Protein AF-A0A537GEL9-F1 (afdb_monomer)

Mean predicted aligned error: 10.83 Å

Sequence (80 aa):
VARAFRAKLADESHRARLRVEAGRLRAALRRLAGVSATKRGFALVPRRAREVVVLAPPIEGEHAAVLAFLADGESWSSSA

Nearest PDB structures (foldseek):
  3rpu-assembly2_Z-2  TM=5.192E-01  e=4.610E+00  Escherichia coli K-12
  8pv3-assembly1_Cg  TM=2.484E-01  e=9.744E-01  Thermochaetoides thermophila DSM 1495

Structure (mmCIF, N/CA/C/O backbone):
data_AF-A0A537GEL9-F1
#
_entry.id   AF-A0A537GEL9-F1
#
loop_
_atom_site.group_PDB
_atom_site.id
_atom_site.type_symbol
_atom_site.label_atom_id
_atom_site.label_alt_id
_atom_site.label_comp_id
_atom_site.label_asym_id
_atom_site.label_entity_id
_atom_site.label_seq_id
_atom_site.pdbx_PDB_ins_code
_atom_site.Cartn_x
_atom_site.Cartn_y
_atom_site.Cartn_z
_atom_site.occupancy
_atom_site.B_iso_or_equiv
_atom_site.auth_seq_id
_atom_site.auth_comp_id
_atom_site.auth_asym_id
_atom_site.auth_atom_id
_atom_site.pdbx_PDB_model_num
ATOM 1 N N . VAL A 1 1 ? 3.453 1.583 -14.534 1.00 76.19 1 VAL A N 1
ATOM 2 C CA . VAL A 1 1 ? 4.516 0.559 -14.374 1.00 76.19 1 VAL A CA 1
ATOM 3 C C . VAL A 1 1 ? 5.875 1.223 -14.198 1.00 76.19 1 VAL A C 1
ATOM 5 O O . VAL A 1 1 ? 6.351 1.192 -13.078 1.00 76.19 1 VAL A O 1
ATOM 8 N N . ALA A 1 2 ? 6.431 1.909 -15.208 1.00 79.12 2 ALA A N 1
ATOM 9 C CA . ALA A 1 2 ? 7.746 2.578 -15.142 1.00 79.12 2 ALA A CA 1
ATOM 10 C C . ALA A 1 2 ? 7.987 3.378 -13.841 1.00 79.12 2 ALA A C 1
ATOM 12 O O . ALA A 1 2 ? 8.898 3.056 -13.083 1.00 79.12 2 ALA A O 1
ATOM 13 N N . ARG A 1 3 ? 7.080 4.312 -13.502 1.00 75.62 3 ARG A N 1
ATOM 14 C CA . ARG A 1 3 ? 7.120 5.106 -12.253 1.00 75.62 3 ARG A CA 1
ATOM 15 C C . ARG A 1 3 ? 7.205 4.269 -10.965 1.00 75.62 3 ARG A C 1
ATOM 17 O O . ARG A 1 3 ? 7.852 4.702 -10.024 1.00 75.62 3 ARG A O 1
ATOM 24 N N . ALA A 1 4 ? 6.582 3.088 -10.915 1.00 73.88 4 ALA A N 1
ATOM 25 C CA . ALA A 1 4 ? 6.586 2.230 -9.723 1.00 73.88 4 ALA A CA 1
ATOM 26 C C . ALA A 1 4 ? 7.939 1.533 -9.489 1.00 73.88 4 ALA A C 1
ATOM 28 O O . ALA A 1 4 ? 8.257 1.198 -8.356 1.00 73.88 4 ALA A O 1
ATOM 29 N N . PHE A 1 5 ? 8.740 1.355 -10.544 1.00 76.19 5 PHE A N 1
ATOM 30 C CA . PHE A 1 5 ? 10.078 0.752 -10.483 1.00 76.19 5 PHE A CA 1
ATOM 31 C C . PHE A 1 5 ? 11.206 1.760 -10.752 1.00 76.19 5 PHE A C 1
ATOM 33 O O . PHE A 1 5 ? 12.351 1.362 -10.923 1.00 76.19 5 PHE A O 1
ATOM 40 N N . ARG A 1 6 ? 10.886 3.063 -10.826 1.00 78.44 6 ARG A N 1
ATOM 41 C CA . ARG A 1 6 ? 11.807 4.156 -11.206 1.00 78.44 6 ARG A CA 1
ATOM 42 C C . ARG A 1 6 ? 12.570 3.906 -12.528 1.00 78.44 6 ARG A C 1
ATOM 44 O O . ARG A 1 6 ? 13.645 4.456 -12.740 1.00 78.44 6 ARG A O 1
ATOM 51 N N . ALA A 1 7 ? 12.009 3.095 -13.426 1.00 76.62 7 ALA A N 1
ATOM 52 C CA . ALA A 1 7 ? 12.639 2.702 -14.687 1.00 76.62 7 ALA A CA 1
ATOM 53 C C . ALA A 1 7 ? 12.374 3.728 -15.805 1.00 76.62 7 ALA A C 1
ATOM 55 O O . ALA A 1 7 ? 11.272 4.274 -15.887 1.00 76.62 7 ALA A O 1
ATOM 56 N N . LYS A 1 8 ? 13.349 3.943 -16.706 1.00 80.25 8 LYS A N 1
ATOM 57 C CA . LYS A 1 8 ? 13.193 4.814 -17.896 1.00 80.25 8 LYS A CA 1
ATOM 58 C C . LYS A 1 8 ? 12.097 4.321 -18.850 1.00 80.25 8 LYS A C 1
ATOM 60 O O . LYS A 1 8 ? 11.335 5.124 -19.374 1.00 80.25 8 LYS A O 1
ATOM 65 N N . LEU A 1 9 ? 12.004 3.007 -19.049 1.00 85.69 9 LEU A N 1
ATOM 66 C CA . LEU A 1 9 ? 10.973 2.339 -19.844 1.00 85.69 9 LEU A CA 1
ATOM 67 C C . LEU A 1 9 ? 10.494 1.093 -19.085 1.00 85.69 9 LEU A C 1
ATOM 69 O O . LEU A 1 9 ? 11.249 0.528 -18.299 1.00 85.69 9 LEU A O 1
ATOM 73 N N . ALA A 1 10 ? 9.244 0.673 -19.292 1.00 83.75 10 ALA A N 1
ATOM 74 C CA . ALA A 1 10 ? 8.692 -0.531 -18.670 1.00 83.75 10 ALA A CA 1
ATOM 75 C C . ALA A 1 10 ? 8.408 -1.631 -19.700 1.00 83.75 10 ALA A C 1
ATOM 77 O O . ALA A 1 10 ? 7.547 -1.471 -20.567 1.00 83.75 10 ALA A O 1
ATOM 78 N N . ASP A 1 11 ? 9.073 -2.769 -19.536 1.00 89.69 11 ASP A N 1
ATOM 79 C CA . ASP A 1 11 ? 8.866 -4.000 -20.307 1.00 89.69 11 ASP A CA 1
ATOM 80 C C . ASP A 1 11 ? 7.800 -4.930 -19.671 1.00 89.69 11 ASP A C 1
ATOM 82 O O . ASP A 1 11 ? 7.066 -4.545 -18.751 1.00 89.69 11 ASP A O 1
ATOM 86 N N . GLU A 1 12 ? 7.675 -6.161 -20.185 1.00 92.06 12 GLU A N 1
ATOM 87 C CA . GLU A 1 12 ? 6.778 -7.175 -19.612 1.00 92.06 12 GLU A CA 1
ATOM 88 C C . GLU A 1 12 ? 7.278 -7.732 -18.272 1.00 92.06 12 GLU A C 1
ATOM 90 O O . GLU A 1 12 ? 6.452 -8.002 -17.406 1.00 92.06 12 GLU A O 1
ATOM 95 N N . SER A 1 13 ? 8.587 -7.833 -18.031 1.00 89.50 13 SER A N 1
ATOM 96 C CA . SER A 1 13 ? 9.143 -8.275 -16.742 1.00 89.50 13 SER A CA 1
ATOM 97 C C . SER A 1 13 ? 8.729 -7.333 -15.607 1.00 89.50 13 SER A C 1
ATOM 99 O O . SER A 1 13 ? 8.283 -7.782 -14.549 1.00 89.50 13 SER A O 1
ATOM 101 N N . HIS A 1 14 ? 8.747 -6.019 -15.849 1.00 85.44 14 HI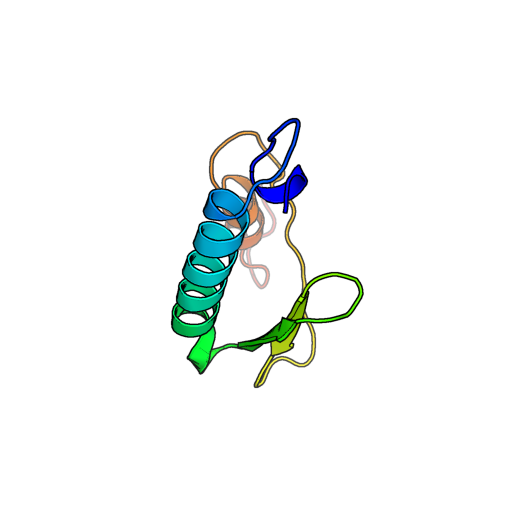S A N 1
ATOM 102 C CA . HIS A 1 14 ? 8.214 -5.019 -14.922 1.00 85.44 14 HIS A CA 1
ATOM 103 C C . HIS A 1 14 ? 6.692 -5.160 -14.727 1.00 85.44 14 HIS A C 1
ATOM 105 O O . HIS A 1 14 ? 6.185 -4.995 -13.614 1.00 85.44 14 HIS A O 1
ATOM 111 N N . ARG A 1 15 ? 5.930 -5.482 -15.785 1.00 89.69 15 ARG A N 1
ATOM 112 C CA . ARG A 1 15 ? 4.480 -5.739 -15.677 1.00 89.69 15 ARG A CA 1
ATOM 113 C C . ARG A 1 15 ? 4.189 -7.007 -14.874 1.00 89.69 15 ARG A C 1
ATOM 115 O O . ARG A 1 15 ? 3.331 -6.977 -13.994 1.00 89.69 15 ARG A O 1
ATOM 122 N N . ALA A 1 16 ? 4.914 -8.095 -15.122 1.00 90.88 16 ALA A N 1
ATOM 123 C CA . ALA A 1 16 ? 4.834 -9.342 -14.371 1.00 90.88 16 ALA A CA 1
ATOM 124 C C . ALA A 1 16 ? 5.166 -9.111 -12.891 1.00 90.88 16 ALA A C 1
ATOM 126 O O . ALA A 1 16 ? 4.369 -9.474 -12.023 1.00 90.88 16 ALA A O 1
ATOM 127 N N . ARG A 1 17 ? 6.263 -8.398 -12.595 1.00 87.62 17 ARG A N 1
ATOM 128 C CA . ARG A 1 17 ? 6.639 -8.048 -11.221 1.00 87.62 17 ARG A CA 1
ATOM 129 C C . ARG A 1 17 ? 5.558 -7.226 -10.520 1.00 87.62 17 ARG A C 1
ATOM 131 O O . ARG A 1 17 ? 5.209 -7.544 -9.387 1.00 87.62 17 ARG A O 1
ATOM 138 N N . LEU A 1 18 ? 4.958 -6.238 -11.195 1.00 87.62 18 LEU A N 1
ATOM 139 C CA . LEU A 1 18 ? 3.858 -5.454 -10.619 1.00 87.62 18 LEU A CA 1
ATOM 140 C C . LEU A 1 18 ? 2.644 -6.323 -10.266 1.00 87.62 18 LEU A C 1
ATOM 142 O O . LEU A 1 18 ? 2.031 -6.111 -9.222 1.00 87.62 18 LEU A O 1
ATOM 146 N N . ARG A 1 19 ? 2.296 -7.304 -11.112 1.00 91.50 19 ARG A N 1
ATOM 147 C CA . ARG A 1 19 ? 1.198 -8.245 -10.833 1.00 91.50 19 ARG A CA 1
ATOM 148 C C . ARG A 1 19 ? 1.499 -9.102 -9.597 1.00 91.50 19 ARG A C 1
ATOM 150 O O . ARG A 1 19 ? 0.607 -9.264 -8.767 1.00 91.50 19 ARG A O 1
ATOM 157 N N . VAL A 1 20 ? 2.740 -9.577 -9.441 1.00 93.44 20 VAL A N 1
ATOM 158 C CA . VAL A 1 20 ? 3.189 -10.345 -8.261 1.00 93.44 20 VAL A CA 1
ATOM 159 C C . VAL A 1 20 ? 3.102 -9.511 -6.982 1.00 93.44 20 VAL A C 1
ATOM 161 O O . VAL A 1 20 ? 2.448 -9.939 -6.031 1.00 93.44 20 VAL A O 1
ATOM 164 N N . GLU A 1 21 ? 3.682 -8.306 -6.949 1.00 91.00 21 GLU A N 1
ATOM 165 C CA . GLU A 1 21 ? 3.642 -7.473 -5.735 1.00 91.00 21 GLU A CA 1
ATOM 166 C C . GLU A 1 21 ? 2.220 -7.006 -5.398 1.00 91.00 21 GLU A C 1
ATOM 168 O O . GLU A 1 21 ? 1.821 -7.025 -4.236 1.00 91.00 21 GLU A O 1
ATOM 173 N N . ALA A 1 22 ? 1.395 -6.687 -6.402 1.00 89.75 22 ALA A N 1
ATOM 174 C CA . ALA A 1 22 ? -0.021 -6.394 -6.183 1.00 89.75 22 ALA A CA 1
ATOM 175 C C . ALA A 1 22 ? -0.815 -7.624 -5.692 1.00 89.75 22 ALA A C 1
ATOM 177 O O . ALA A 1 22 ? -1.844 -7.474 -5.032 1.00 89.75 22 ALA A O 1
ATOM 178 N N . GLY A 1 23 ? -0.375 -8.845 -6.011 1.00 94.88 23 GLY A N 1
ATOM 179 C CA . GLY A 1 23 ? -0.904 -10.084 -5.437 1.00 94.88 23 GLY A CA 1
ATOM 180 C C . GLY A 1 23 ? -0.543 -10.222 -3.956 1.00 94.88 23 GLY A C 1
ATOM 181 O O . GLY A 1 23 ? -1.433 -10.400 -3.123 1.00 94.88 23 GLY A O 1
ATOM 182 N N . ARG A 1 24 ? 0.741 -10.046 -3.613 1.00 94.88 24 ARG A N 1
ATOM 183 C CA . ARG A 1 24 ? 1.228 -10.074 -2.221 1.00 94.88 24 ARG A CA 1
ATOM 184 C C . ARG A 1 24 ? 0.558 -9.010 -1.351 1.00 94.88 24 ARG A C 1
ATOM 186 O O . ARG A 1 24 ? 0.077 -9.334 -0.269 1.00 94.88 24 ARG A O 1
ATOM 193 N N . LEU A 1 25 ? 0.431 -7.778 -1.851 1.00 91.94 25 LEU A N 1
ATOM 194 C CA . LEU A 1 25 ? -0.250 -6.682 -1.156 1.00 91.94 25 LEU A CA 1
ATOM 195 C C . LEU A 1 25 ? -1.713 -7.027 -0.829 1.00 91.94 25 LEU A C 1
ATOM 197 O O . LEU A 1 25 ? -2.163 -6.810 0.294 1.00 91.94 25 LEU A O 1
ATOM 201 N N . ARG A 1 26 ? -2.453 -7.620 -1.778 1.00 95.56 26 ARG A N 1
ATOM 202 C CA . ARG A 1 26 ? -3.832 -8.087 -1.538 1.00 95.56 26 ARG A CA 1
ATOM 203 C C . ARG A 1 26 ? -3.904 -9.202 -0.500 1.00 95.56 26 ARG A C 1
ATOM 205 O O . ARG A 1 26 ? -4.852 -9.226 0.279 1.00 95.56 26 ARG A O 1
ATOM 212 N N . ALA A 1 27 ? -2.935 -10.118 -0.491 1.00 96.00 27 ALA A N 1
ATOM 213 C CA . ALA A 1 27 ? -2.875 -11.191 0.496 1.00 96.00 27 ALA A CA 1
ATOM 214 C C . ALA A 1 27 ? -2.625 -10.637 1.910 1.00 96.00 27 ALA A C 1
ATOM 216 O O . ALA A 1 27 ? -3.371 -10.978 2.829 1.00 96.00 27 ALA A O 1
ATOM 217 N N . ALA A 1 28 ? -1.652 -9.730 2.059 1.00 94.38 28 ALA A N 1
ATOM 218 C CA . ALA A 1 28 ? -1.327 -9.070 3.324 1.00 94.38 28 ALA A CA 1
ATOM 219 C C . ALA A 1 28 ? -2.504 -8.240 3.868 1.00 94.38 28 ALA A C 1
ATOM 221 O O . ALA A 1 28 ? -2.900 -8.390 5.022 1.00 94.38 28 ALA A O 1
ATOM 222 N N . LEU A 1 29 ? -3.137 -7.423 3.019 1.00 92.25 29 LEU A N 1
ATOM 223 C CA . LEU A 1 29 ? -4.247 -6.557 3.428 1.00 92.25 29 LEU A CA 1
ATOM 224 C C . LEU 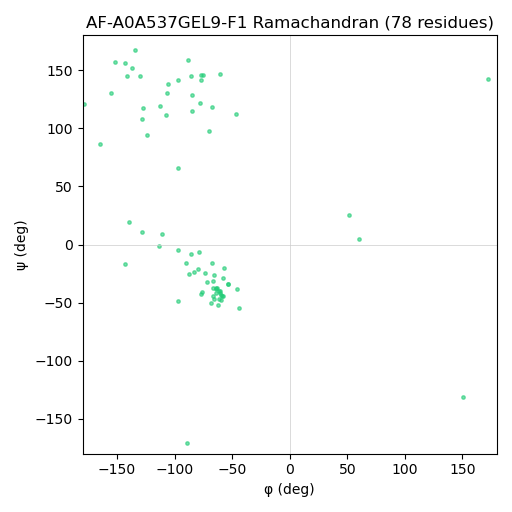A 1 29 ? -5.595 -7.282 3.568 1.00 92.25 29 LEU A C 1
ATOM 226 O O . LEU A 1 29 ? -6.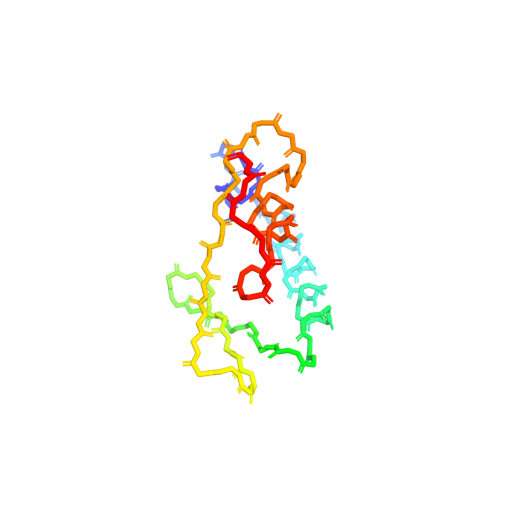545 -6.675 4.057 1.00 92.25 29 LEU A O 1
ATOM 230 N N . ARG A 1 30 ? -5.701 -8.570 3.199 1.00 94.12 30 ARG A N 1
ATOM 231 C CA . ARG A 1 30 ? -6.969 -9.304 2.993 1.00 94.12 30 ARG A CA 1
ATOM 232 C C . ARG A 1 30 ? -8.024 -9.115 4.089 1.00 94.12 30 ARG A C 1
ATOM 234 O O . ARG A 1 30 ? -9.211 -9.067 3.758 1.00 94.12 30 ARG A O 1
ATOM 241 N N . ARG A 1 31 ? -7.624 -9.043 5.367 1.00 93.06 31 ARG A N 1
ATOM 242 C CA . ARG A 1 31 ? -8.535 -8.876 6.524 1.00 93.06 31 ARG A CA 1
ATOM 243 C C . ARG A 1 31 ? -8.935 -7.418 6.795 1.00 93.06 31 ARG A C 1
ATOM 245 O O . ARG A 1 31 ? -9.987 -7.201 7.386 1.00 93.06 31 ARG A O 1
ATOM 252 N N . LEU A 1 32 ? -8.132 -6.451 6.352 1.00 90.44 32 LEU A N 1
ATOM 253 C CA . LEU A 1 32 ? -8.300 -5.015 6.598 1.00 90.44 32 LEU A CA 1
ATOM 254 C C . LEU A 1 32 ? -9.006 -4.318 5.424 1.00 90.44 32 LEU A C 1
ATOM 256 O O . LEU A 1 32 ? -9.992 -3.604 5.620 1.00 90.44 32 LEU A O 1
ATOM 260 N N . ALA A 1 33 ? -8.535 -4.567 4.198 1.00 93.00 33 ALA A N 1
ATOM 261 C CA . ALA A 1 33 ? -8.992 -3.897 2.984 1.00 93.00 33 ALA A CA 1
ATOM 262 C C . ALA A 1 33 ? -8.850 -4.775 1.723 1.00 93.00 33 ALA A C 1
ATOM 264 O O . ALA A 1 33 ? -8.038 -5.698 1.661 1.00 93.00 33 ALA A O 1
ATOM 265 N N . GLY A 1 34 ? -9.634 -4.467 0.691 1.00 93.69 34 GLY A N 1
ATOM 266 C CA . GLY A 1 34 ? -9.380 -4.895 -0.685 1.00 93.69 34 GLY A CA 1
ATOM 267 C C . GLY A 1 34 ? -8.478 -3.903 -1.429 1.00 93.69 34 GLY A C 1
ATOM 268 O O . GLY A 1 34 ? -8.406 -2.733 -1.061 1.00 93.69 34 GLY A O 1
ATOM 269 N N . VAL A 1 35 ? -7.821 -4.359 -2.502 1.00 93.75 35 VAL A N 1
ATOM 270 C CA . VAL A 1 35 ? -7.082 -3.490 -3.439 1.00 93.75 35 VAL A CA 1
ATOM 271 C C . VAL A 1 35 ? -7.532 -3.783 -4.869 1.00 93.75 35 VAL A C 1
ATOM 273 O O . VAL A 1 35 ? -7.193 -4.824 -5.443 1.00 93.75 35 VAL A O 1
ATOM 276 N N . SER A 1 36 ? -8.287 -2.859 -5.456 1.00 91.56 36 SER A N 1
ATOM 277 C CA . SER A 1 36 ? -8.907 -3.009 -6.780 1.00 91.56 36 SER A CA 1
ATOM 278 C C . SER A 1 36 ? -8.178 -2.173 -7.826 1.00 91.56 36 SER A C 1
ATOM 280 O O . SER A 1 36 ? -7.802 -1.035 -7.560 1.00 91.56 36 SER A O 1
ATOM 282 N N . ALA A 1 37 ? -7.961 -2.722 -9.023 1.00 90.69 37 ALA A N 1
ATOM 283 C CA . ALA A 1 37 ? -7.381 -1.962 -10.131 1.00 90.69 37 ALA A CA 1
ATOM 284 C C . ALA A 1 37 ? -8.418 -0.998 -10.732 1.00 90.69 37 ALA A C 1
ATOM 286 O O . ALA A 1 37 ? -9.604 -1.313 -10.794 1.00 90.69 37 ALA A O 1
ATOM 287 N N . THR A 1 38 ? -7.970 0.166 -11.197 1.00 89.69 38 THR A N 1
ATOM 288 C CA . THR A 1 38 ? -8.794 1.175 -11.877 1.00 89.69 38 THR A CA 1
ATOM 289 C C . THR A 1 38 ? -8.069 1.689 -13.121 1.00 89.69 38 THR A C 1
ATOM 291 O O . THR A 1 38 ? -6.859 1.509 -13.260 1.00 89.69 38 THR A O 1
ATOM 294 N N . LYS A 1 39 ? -8.772 2.415 -14.002 1.00 86.75 39 LYS A N 1
ATOM 295 C CA . LYS A 1 39 ? -8.156 3.068 -15.178 1.00 86.75 39 LYS A CA 1
ATOM 296 C C . LYS A 1 39 ? -7.016 4.043 -14.823 1.00 86.75 39 LYS A C 1
ATOM 298 O O . LYS A 1 39 ? -6.210 4.356 -15.690 1.00 86.75 39 LYS A O 1
ATOM 303 N N . ARG A 1 40 ? -6.951 4.537 -13.576 1.00 83.19 40 ARG A N 1
ATOM 304 C CA . ARG A 1 40 ? -5.976 5.545 -13.112 1.00 83.19 40 ARG A CA 1
ATOM 305 C C . ARG A 1 40 ? -4.970 5.023 -12.073 1.00 83.19 40 ARG A C 1
ATOM 307 O O . ARG A 1 40 ? -4.105 5.781 -11.651 1.00 83.19 40 ARG A O 1
ATOM 314 N N . GLY A 1 41 ? -5.057 3.759 -11.649 1.00 85.62 41 GLY A N 1
ATOM 315 C CA . GLY A 1 41 ? -4.202 3.207 -10.592 1.00 85.62 41 GLY A CA 1
ATOM 316 C C . GLY A 1 41 ? -4.889 2.100 -9.797 1.00 85.62 41 GLY A C 1
ATOM 317 O O . GLY A 1 41 ? -5.488 1.199 -10.378 1.00 85.62 41 GLY A O 1
ATOM 318 N N . PHE A 1 42 ? -4.833 2.177 -8.467 1.00 86.94 42 PHE A N 1
ATOM 319 C CA . PHE A 1 42 ? -5.476 1.223 -7.560 1.00 86.94 42 PHE A CA 1
ATOM 320 C C . PHE A 1 42 ? -6.302 1.955 -6.498 1.00 86.94 42 PHE A C 1
ATOM 322 O O . PHE A 1 42 ? -5.910 3.029 -6.052 1.00 86.94 42 PHE A O 1
ATOM 329 N N . ALA A 1 43 ? -7.426 1.365 -6.097 1.00 90.50 43 ALA A N 1
ATOM 330 C CA . ALA A 1 43 ? -8.256 1.824 -4.991 1.00 90.50 43 ALA A CA 1
ATOM 331 C C . ALA A 1 43 ? -8.087 0.885 -3.789 1.00 90.50 43 ALA A C 1
ATOM 333 O O . ALA A 1 43 ? -8.202 -0.335 -3.941 1.00 90.50 43 ALA A O 1
ATOM 334 N N . LEU A 1 44 ? -7.836 1.458 -2.611 1.00 90.12 44 LEU A N 1
ATOM 335 C CA . LEU A 1 44 ? -7.903 0.762 -1.327 1.00 90.12 44 LEU A CA 1
ATOM 336 C C . LEU A 1 44 ? -9.358 0.788 -0.839 1.00 90.12 44 LEU A C 1
ATOM 338 O O . LEU A 1 44 ? -9.973 1.849 -0.813 1.00 90.12 44 LEU A O 1
ATOM 342 N N . VAL A 1 45 ? -9.909 -0.368 -0.474 1.00 91.62 45 VAL A N 1
ATOM 343 C CA . VAL A 1 45 ? -11.322 -0.517 -0.086 1.00 91.62 45 VAL A CA 1
ATOM 344 C C . VAL A 1 45 ? -11.394 -1.127 1.318 1.00 91.62 45 VAL A C 1
ATOM 346 O O . VAL A 1 45 ? -11.313 -2.353 1.440 1.00 91.62 45 VAL A O 1
ATOM 349 N N . PRO A 1 46 ? -11.489 -0.321 2.391 1.00 91.38 46 PRO A N 1
ATOM 350 C CA . PRO A 1 46 ? -11.576 -0.829 3.758 1.00 91.38 46 PRO A CA 1
ATOM 351 C C . PRO A 1 46 ? -12.805 -1.711 3.963 1.00 91.38 46 PRO A C 1
ATOM 353 O O . PRO A 1 46 ? -13.864 -1.466 3.393 1.00 91.38 46 PRO A O 1
ATOM 356 N N . ARG A 1 47 ? -12.683 -2.731 4.817 1.00 88.69 47 ARG A N 1
ATOM 357 C CA . ARG A 1 47 ? -13.811 -3.621 5.143 1.00 88.69 47 ARG A CA 1
ATOM 358 C C . ARG A 1 47 ? -14.682 -3.136 6.300 1.00 88.69 47 ARG A C 1
ATOM 360 O O . ARG A 1 47 ? -15.816 -3.586 6.418 1.00 88.69 47 ARG A O 1
ATOM 367 N N . ARG A 1 48 ? -14.118 -2.328 7.204 1.00 83.94 48 ARG A N 1
ATOM 368 C CA . ARG A 1 48 ? -14.754 -1.918 8.475 1.00 83.94 48 ARG A CA 1
ATOM 369 C C . ARG A 1 48 ? -14.461 -0.476 8.904 1.00 83.94 48 ARG A C 1
ATOM 371 O O . ARG A 1 48 ? -15.162 0.032 9.771 1.00 83.94 48 ARG A O 1
ATOM 378 N N . ALA A 1 49 ? -13.437 0.167 8.343 1.00 76.38 49 ALA A N 1
ATOM 379 C CA . ALA A 1 49 ? -13.119 1.555 8.666 1.00 76.38 49 ALA A CA 1
ATOM 380 C C . ALA A 1 49 ? -14.097 2.503 7.958 1.00 76.38 49 ALA A C 1
ATOM 382 O O . ALA A 1 49 ? -14.452 2.264 6.803 1.00 76.38 49 ALA A O 1
ATOM 383 N N . ARG A 1 50 ? -14.507 3.574 8.646 1.00 71.44 50 ARG A N 1
ATOM 384 C CA . ARG A 1 50 ? -15.312 4.658 8.054 1.00 71.44 50 ARG A CA 1
ATOM 385 C C . ARG A 1 50 ? -14.465 5.647 7.246 1.00 71.44 50 ARG A C 1
ATOM 387 O O . ARG A 1 50 ? -15.000 6.322 6.378 1.00 71.44 50 ARG A O 1
ATOM 394 N N . GLU A 1 51 ? -13.163 5.694 7.512 1.00 74.94 51 GLU A N 1
ATOM 395 C CA . GLU A 1 51 ? -12.218 6.643 6.929 1.00 74.94 51 GLU A CA 1
ATOM 396 C C . GLU A 1 51 ? -10.858 5.971 6.676 1.00 74.94 51 GLU A C 1
ATOM 398 O O . GLU A 1 51 ? -10.530 4.952 7.291 1.00 74.94 51 GLU A O 1
ATOM 403 N N . VAL A 1 52 ? -10.079 6.524 5.743 1.00 76.81 52 VAL A N 1
ATOM 404 C CA . VAL A 1 52 ? -8.700 6.115 5.444 1.00 76.81 52 VAL A CA 1
ATOM 405 C C . VAL A 1 52 ? -7.817 7.346 5.492 1.00 76.81 52 VAL A C 1
ATOM 407 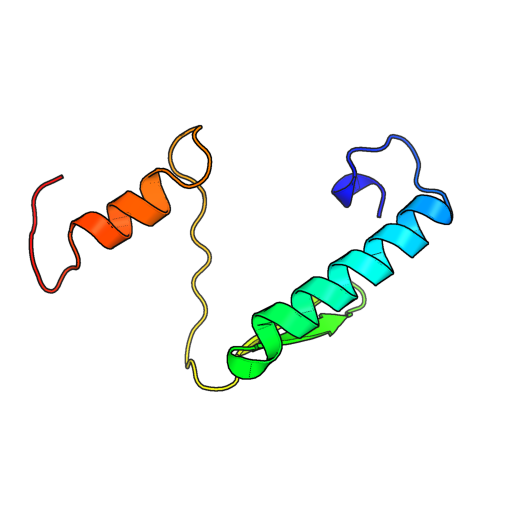O O . VAL A 1 52 ? -7.955 8.233 4.653 1.00 76.81 52 VAL A O 1
ATOM 410 N N . VAL A 1 53 ? -6.860 7.353 6.414 1.00 77.88 53 VAL A N 1
ATOM 411 C CA . VAL A 1 53 ? -5.796 8.359 6.458 1.00 77.88 53 VAL A CA 1
ATOM 412 C C . VAL A 1 53 ? -4.535 7.821 5.781 1.00 77.88 53 VAL A C 1
ATOM 414 O O . VAL A 1 53 ? -4.201 6.641 5.905 1.00 77.88 53 VAL A O 1
ATOM 417 N N . VAL A 1 54 ? -3.835 8.684 5.044 1.00 71.69 54 VAL A N 1
ATOM 418 C CA . VAL A 1 54 ? -2.520 8.381 4.463 1.00 71.69 54 VAL A CA 1
ATOM 419 C C . VAL A 1 54 ? -1.480 9.161 5.250 1.00 71.69 54 VAL A C 1
ATOM 421 O O . VAL A 1 54 ? -1.430 10.384 5.166 1.00 71.69 54 VAL A O 1
ATOM 424 N N . LEU A 1 55 ? -0.645 8.448 5.999 1.00 66.12 55 LEU A N 1
ATOM 425 C CA . LEU A 1 55 ? 0.474 9.044 6.718 1.00 66.12 55 LEU A CA 1
ATOM 426 C C . LEU A 1 55 ? 1.670 9.151 5.760 1.00 66.12 55 LEU A C 1
ATOM 428 O O . LEU A 1 55 ? 2.183 8.135 5.286 1.00 66.12 55 LEU A O 1
ATOM 432 N N . ALA A 1 56 ? 2.095 10.374 5.443 1.00 53.28 56 ALA A N 1
ATOM 433 C CA . ALA A 1 56 ? 3.353 10.613 4.738 1.00 53.28 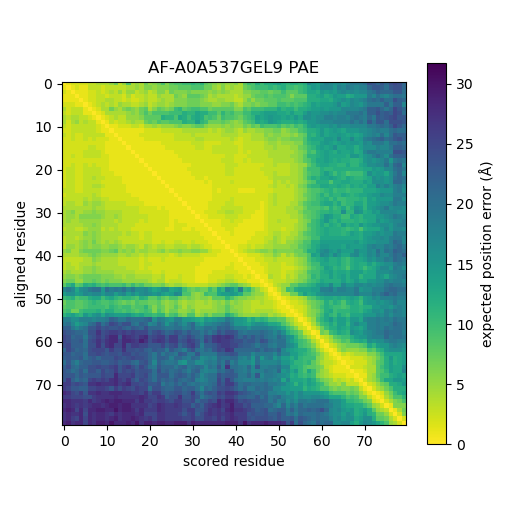56 ALA A CA 1
ATOM 434 C C . ALA A 1 56 ? 4.534 10.471 5.723 1.00 53.28 56 ALA A C 1
ATOM 436 O O . ALA A 1 56 ? 4.355 10.838 6.883 1.00 53.28 56 ALA A O 1
ATOM 437 N N . PRO A 1 57 ? 5.721 9.975 5.315 1.00 51.25 57 PRO A N 1
ATOM 438 C CA . PRO A 1 57 ? 6.884 9.878 6.202 1.00 51.25 57 PRO A CA 1
ATOM 439 C C . PRO A 1 57 ? 7.396 11.285 6.567 1.00 51.25 57 PRO A C 1
ATOM 441 O O . PRO A 1 57 ? 7.801 12.007 5.656 1.00 51.25 57 PRO A O 1
ATOM 444 N N . PRO A 1 58 ? 7.407 11.694 7.850 1.00 52.06 58 PRO A N 1
ATOM 445 C CA . PRO A 1 58 ? 7.831 13.052 8.221 1.00 52.06 58 PRO A CA 1
ATOM 446 C C . PRO A 1 58 ? 9.350 13.232 8.410 1.00 52.06 58 PRO A C 1
ATOM 448 O O . PRO A 1 58 ? 9.805 14.356 8.586 1.00 52.06 58 PRO A O 1
ATOM 451 N N . ILE A 1 59 ? 10.137 12.148 8.391 1.00 56.00 59 ILE A N 1
ATOM 452 C CA . ILE A 1 59 ? 11.605 12.147 8.541 1.00 56.00 59 ILE A CA 1
ATOM 453 C C . ILE A 1 59 ? 12.186 11.097 7.577 1.00 56.00 59 ILE A C 1
ATOM 455 O O . ILE A 1 59 ? 11.571 10.046 7.378 1.00 56.00 59 ILE A O 1
ATOM 459 N N . GLU A 1 60 ? 13.367 11.347 6.998 1.00 52.72 60 GLU A N 1
ATOM 460 C CA . GLU A 1 60 ? 14.112 10.326 6.248 1.00 52.72 60 GLU A CA 1
ATOM 461 C C . GLU A 1 60 ? 14.664 9.246 7.195 1.00 52.72 60 GLU A C 1
ATOM 463 O O . GLU A 1 60 ? 15.693 9.394 7.847 1.00 52.72 60 GLU A O 1
ATOM 468 N N . GLY A 1 61 ? 13.921 8.147 7.278 1.00 61.50 61 GLY A N 1
ATOM 469 C CA . GLY A 1 61 ? 14.180 6.968 8.097 1.00 61.50 61 GLY A CA 1
ATOM 470 C C . GLY A 1 61 ? 12.954 6.064 7.994 1.00 61.50 61 GLY A C 1
ATOM 471 O O . GLY A 1 61 ? 11.839 6.573 7.895 1.00 61.50 61 GLY A O 1
ATOM 472 N N . GLU A 1 62 ? 13.133 4.740 7.954 1.00 53.91 62 GLU A N 1
ATOM 473 C CA . GLU A 1 62 ? 12.211 3.852 7.217 1.00 53.91 62 GLU A CA 1
ATOM 474 C C . GLU A 1 62 ? 10.715 4.000 7.589 1.00 53.91 62 GLU A C 1
ATOM 476 O O . GLU A 1 62 ? 9.870 3.954 6.694 1.00 53.91 62 GLU A O 1
ATOM 481 N N . HIS A 1 63 ? 10.382 4.302 8.858 1.00 55.34 63 HIS A N 1
ATOM 482 C CA . HIS A 1 63 ? 9.007 4.592 9.322 1.00 55.34 63 HIS A CA 1
ATOM 483 C C . HIS A 1 63 ? 8.876 5.748 10.354 1.00 55.34 63 HIS A C 1
ATOM 485 O O . HIS A 1 63 ? 7.870 5.854 11.060 1.00 55.34 63 HIS A O 1
ATOM 491 N N . ALA A 1 64 ? 9.877 6.630 10.457 1.00 53.97 64 ALA A N 1
ATOM 492 C CA . ALA A 1 64 ? 10.222 7.365 11.687 1.00 53.97 64 ALA A CA 1
ATOM 493 C C . ALA A 1 64 ? 9.149 8.257 12.359 1.00 53.97 64 ALA A C 1
ATOM 495 O O . ALA A 1 64 ? 9.200 8.396 13.576 1.00 53.97 64 ALA A O 1
ATOM 496 N N . ALA A 1 65 ? 8.175 8.837 11.646 1.00 44.50 65 ALA A N 1
ATOM 497 C CA . ALA A 1 65 ? 7.137 9.66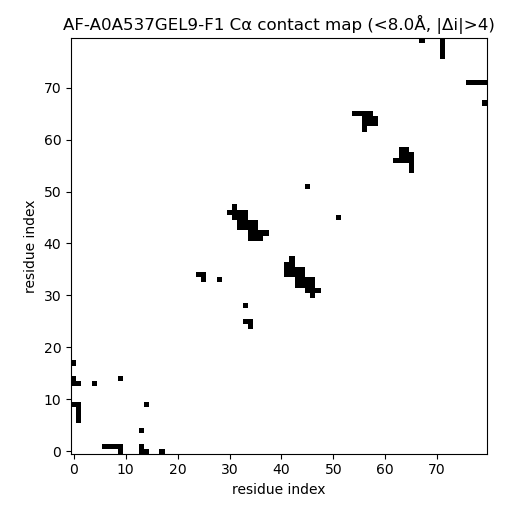4 12.292 1.00 44.50 65 ALA A CA 1
ATOM 498 C C . ALA A 1 65 ? 5.670 9.307 11.950 1.00 44.50 65 ALA A C 1
ATOM 500 O O . ALA A 1 65 ? 4.742 9.941 12.444 1.00 44.50 65 ALA A O 1
ATOM 501 N N . VAL A 1 66 ? 5.456 8.161 11.284 1.00 54.25 66 VAL A N 1
ATOM 502 C CA . VAL A 1 66 ? 4.285 7.308 11.600 1.00 54.25 66 VAL A CA 1
ATOM 503 C C . VAL A 1 66 ? 4.405 6.809 13.045 1.00 54.25 66 VAL A C 1
ATOM 505 O O . VAL A 1 66 ? 3.419 6.750 13.770 1.00 54.25 66 VAL A O 1
ATOM 508 N N . LEU A 1 67 ? 5.639 6.506 13.466 1.00 54.12 67 LEU A N 1
ATOM 509 C CA . LEU A 1 67 ? 5.984 6.125 14.834 1.00 54.12 67 LEU A CA 1
ATOM 510 C C . LEU A 1 67 ? 5.802 7.270 15.846 1.00 54.12 67 LEU A C 1
ATOM 512 O O . LEU A 1 67 ? 5.432 6.988 16.972 1.00 54.12 67 LEU A O 1
ATOM 516 N N . ALA A 1 68 ? 5.991 8.535 15.453 1.00 49.56 68 ALA A N 1
ATOM 517 C CA . ALA A 1 68 ? 5.800 9.706 16.321 1.00 49.56 68 ALA A CA 1
ATOM 518 C C . ALA A 1 68 ? 4.314 10.050 16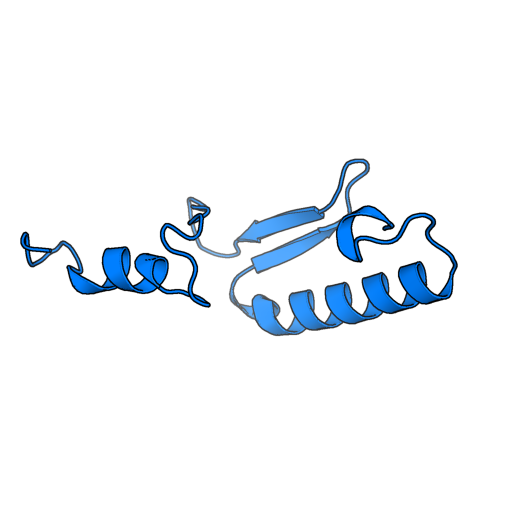.534 1.00 49.56 68 ALA A C 1
ATOM 520 O O . ALA A 1 68 ? 3.891 10.291 17.656 1.00 49.56 68 ALA A O 1
ATOM 521 N N . PHE A 1 69 ? 3.481 9.965 15.491 1.00 42.84 69 PHE A N 1
ATOM 522 C CA . PHE A 1 69 ? 2.023 10.102 15.640 1.00 42.84 69 PHE A CA 1
ATOM 523 C C . PHE A 1 69 ? 1.385 8.928 16.421 1.00 42.84 69 PHE A C 1
ATOM 525 O O . PHE A 1 69 ? 0.264 9.035 16.910 1.00 42.84 69 PHE A O 1
ATOM 532 N N . LEU A 1 70 ? 2.114 7.814 16.569 1.00 52.81 70 LEU A N 1
ATOM 533 C CA . 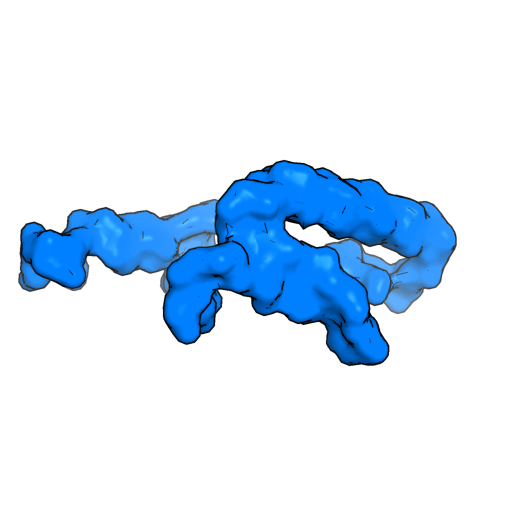LEU A 1 70 ? 1.805 6.711 17.485 1.00 52.81 70 LEU A CA 1
ATOM 534 C C . LEU A 1 70 ? 2.574 6.778 18.820 1.00 52.81 70 LEU A C 1
ATOM 536 O O . LEU A 1 70 ? 2.324 5.930 19.672 1.00 52.81 70 LEU A O 1
ATOM 540 N N . ALA A 1 71 ? 3.495 7.729 19.010 1.00 51.31 71 ALA A N 1
ATOM 541 C CA . ALA A 1 71 ? 4.266 7.862 20.248 1.00 51.31 71 ALA A CA 1
ATOM 542 C C . ALA A 1 71 ? 3.418 8.506 21.348 1.00 51.31 71 ALA A C 1
ATOM 544 O O . ALA A 1 71 ? 3.396 8.010 22.471 1.00 51.31 71 ALA A O 1
ATOM 545 N N . ASP A 1 72 ? 2.664 9.542 20.980 1.00 53.28 72 ASP A N 1
ATOM 546 C CA . ASP A 1 72 ? 1.886 10.351 21.923 1.00 53.28 72 ASP A CA 1
ATOM 547 C C . ASP A 1 72 ? 0.460 9.823 22.142 1.00 53.28 72 ASP A C 1
ATOM 549 O O . ASP A 1 72 ? -0.189 10.166 23.123 1.00 53.28 72 ASP A O 1
ATOM 553 N N . GLY A 1 73 ? -0.038 8.942 21.265 1.00 52.78 73 GLY A N 1
ATOM 554 C CA . GLY A 1 73 ? -1.229 8.116 21.513 1.00 52.78 73 GLY A CA 1
ATOM 555 C C . GLY A 1 73 ? -2.552 8.849 21.786 1.00 52.78 73 GLY A C 1
ATOM 556 O O . GLY A 1 73 ? -3.531 8.167 22.077 1.00 52.78 73 GLY A O 1
ATOM 557 N N . GLU A 1 74 ? -2.588 10.186 21.698 1.00 43.81 74 GLU A N 1
ATOM 558 C CA . GLU A 1 74 ? -3.674 11.045 22.181 1.00 43.81 74 GLU A CA 1
ATOM 559 C C . GLU A 1 74 ? -5.071 10.549 21.767 1.00 43.81 74 GLU A C 1
ATOM 561 O O . GLU A 1 74 ? -5.423 10.558 20.584 1.00 43.81 74 GLU A O 1
ATOM 566 N N . SER A 1 75 ? -5.906 10.091 22.715 1.00 50.50 75 SER A N 1
ATOM 567 C CA . SER A 1 75 ? -5.726 10.080 24.190 1.00 50.50 75 SER A CA 1
ATOM 568 C C . SER A 1 75 ? -4.797 8.962 24.741 1.00 50.50 75 SER A C 1
ATOM 570 O O . SER A 1 75 ? -5.153 7.787 24.627 1.00 50.50 75 SER A O 1
ATOM 572 N N . TRP A 1 76 ? -3.696 9.235 25.465 1.00 42.53 76 TRP A N 1
ATOM 573 C CA . TRP A 1 76 ? -3.191 10.544 25.926 1.00 42.53 76 TRP A CA 1
ATOM 574 C C . TRP A 1 76 ? -1.665 10.581 26.199 1.00 42.53 76 TRP A C 1
ATOM 576 O O . TRP A 1 76 ? -1.157 9.715 26.916 1.00 42.53 76 TRP A O 1
ATOM 586 N N . SER A 1 77 ? -0.978 11.593 25.645 1.00 40.22 77 SER A N 1
ATOM 587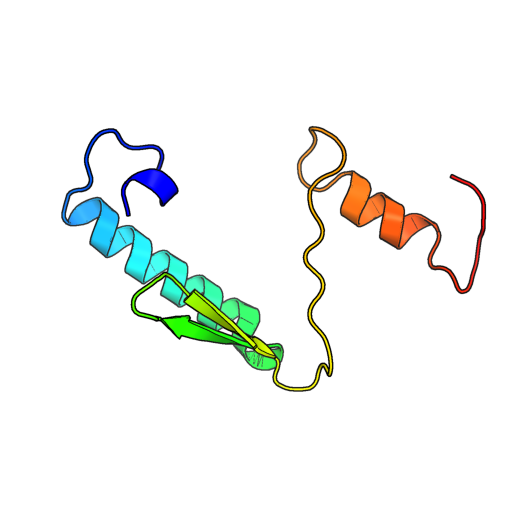 C CA . SER A 1 77 ? 0.149 12.354 26.219 1.00 40.22 77 SER A CA 1
ATOM 588 C C . SER A 1 77 ? 0.622 13.448 25.242 1.00 40.22 77 SER A C 1
ATOM 590 O O . SER A 1 77 ? 1.082 13.151 24.149 1.00 40.22 77 SER A O 1
ATOM 592 N N . SER A 1 78 ? 0.585 14.717 25.648 1.00 45.09 78 SER A N 1
ATOM 593 C CA . SER A 1 78 ? 0.865 15.881 24.791 1.00 45.09 78 SER A CA 1
ATOM 594 C C . SER A 1 78 ? 2.308 16.420 24.903 1.00 45.09 78 SER A C 1
ATOM 596 O O . SER A 1 78 ? 2.495 17.535 25.409 1.00 45.09 78 SER A O 1
ATOM 598 N N . SER A 1 79 ? 3.336 15.664 24.494 1.00 46.62 79 SER A N 1
ATOM 599 C CA . SER A 1 79 ? 4.734 16.132 24.613 1.00 46.62 79 SER A CA 1
ATOM 600 C C . SER A 1 79 ? 5.759 15.329 23.792 1.00 46.62 79 SER A C 1
ATOM 602 O O . SER A 1 79 ? 6.459 14.472 24.344 1.00 46.62 79 SER A O 1
ATOM 604 N N . ALA A 1 80 ? 5.923 15.716 22.524 1.00 42.94 80 ALA A N 1
ATOM 605 C CA . ALA A 1 80 ? 7.015 15.336 21.621 1.00 42.94 80 ALA A CA 1
ATOM 606 C C . ALA A 1 80 ? 7.481 16.542 20.780 1.00 42.94 80 ALA A C 1
ATOM 608 O O . ALA A 1 80 ? 6.626 17.402 20.461 1.00 42.94 80 ALA A O 1
#

Secondary structure (DSSP, 8-state):
-GGGGT-SS--HHHHHHHHHHHHHHHHHHTTTEEEEEETTEEEEEESS-S-------SSSSTTTTHHHHTTS-SSS----

pLDDT: mean 75.06, std 18.05, range [40.22, 96.0]

Radius of gyration: 16.78 Å; Cα contacts (8 Å, |Δi|>4): 55; chains: 1; bounding box: 30×27×46 Å

Foldseek 3Di:
DCVVVVHPDDDVVNVVVVVVVLVVVQVVCVQAWHWDADPVGIDTGGPDDPDDDDDDQPDPDDRPCVVVVVVQVPVGDDDD

Solvent-accessible surface area (backbone atoms only — not comparable to full-atom values): 5228 Å² total; per-residue (Å²): 103,25,82,82,70,76,39,97,69,62,59,66,68,56,51,53,49,50,53,52,52,57,47,51,52,39,63,74,34,56,89,55,26,48,71,43,83,52,102,88,49,71,45,81,43,62,75,79,61,96,73,84,86,84,85,71,75,76,45,100,49,102,57,59,36,60,50,48,71,58,66,34,49,75,89,74,49,98,84,133